Protein AF-A0A1W0A7T4-F1 (afdb_monomer_lite)

Secondary structure (DSSP, 8-state):
--HHHHHHHHHHHHHHHHHHHHHHHHHHHHHHHHS--TTS---S---SSHHHIIIIIHHHHHHHSSTTTS-TTSEEEEETTTTEEEEE-----

Structure (mmCIF, N/CA/C/O backbone):
data_AF-A0A1W0A7T4-F1
#
_entry.id   AF-A0A1W0A7T4-F1
#
loop_
_atom_site.group_PDB
_atom_site.id
_atom_site.type_symbol
_atom_site.label_atom_id
_atom_site.label_alt_id
_atom_site.label_comp_id
_atom_site.label_asym_id
_atom_site.label_entity_id
_atom_site.label_seq_id
_atom_site.pdbx_PDB_ins_code
_atom_site.Cartn_x
_atom_site.Cartn_y
_atom_site.Cartn_z
_atom_site.occupancy
_atom_site.B_iso_or_equiv
_atom_site.auth_seq_id
_atom_site.auth_comp_id
_atom_site.auth_asym_id
_atom_site.auth_atom_id
_atom_site.pdbx_PDB_model_num
ATOM 1 N N . MET A 1 1 ? -55.421 -3.670 -23.345 1.00 51.41 1 MET A N 1
ATOM 2 C CA . MET A 1 1 ? -54.573 -2.733 -22.574 1.00 51.41 1 MET A CA 1
ATOM 3 C C . MET A 1 1 ? -53.218 -3.377 -22.208 1.00 51.41 1 MET A C 1
ATOM 5 O O . MET A 1 1 ? -53.077 -3.811 -21.078 1.00 51.41 1 MET A O 1
ATOM 9 N N . PRO A 1 2 ? -52.228 -3.476 -23.124 1.00 55.31 2 PRO A N 1
ATOM 10 C CA . PRO A 1 2 ? -50.850 -3.869 -22.763 1.00 55.31 2 PRO A CA 1
ATOM 11 C C . PRO A 1 2 ? -49.813 -2.726 -22.858 1.00 55.31 2 PRO A C 1
ATOM 13 O O . PRO A 1 2 ? -48.720 -2.828 -22.314 1.00 55.31 2 PRO A O 1
ATOM 16 N N . SER A 1 3 ? -50.147 -1.609 -23.516 1.00 58.44 3 SER A N 1
ATOM 17 C CA . SER A 1 3 ? -49.164 -0.582 -23.901 1.00 58.44 3 SER A CA 1
ATOM 18 C C . SER A 1 3 ? -48.603 0.253 -22.740 1.00 58.44 3 SER A C 1
ATOM 20 O O . SER A 1 3 ? -47.568 0.885 -22.903 1.00 58.44 3 SER A O 1
ATOM 22 N N . PHE A 1 4 ? -49.267 0.274 -21.579 1.00 53.31 4 PHE A N 1
ATOM 23 C CA . PHE A 1 4 ? -48.846 1.075 -20.419 1.00 53.31 4 PHE A CA 1
ATOM 24 C C . PHE A 1 4 ? -47.763 0.379 -19.575 1.00 53.31 4 PHE A C 1
ATOM 26 O O . PHE A 1 4 ? -46.935 1.051 -18.969 1.00 53.31 4 PHE A O 1
ATOM 33 N N . CYS A 1 5 ? -47.733 -0.960 -19.576 1.00 52.69 5 CYS A N 1
ATOM 34 C CA . CYS A 1 5 ? -46.761 -1.746 -18.809 1.00 52.69 5 CYS A CA 1
ATOM 35 C C . CYS A 1 5 ? -45.341 -1.605 -19.394 1.00 52.69 5 CYS A C 1
ATOM 37 O O . CYS A 1 5 ? -44.398 -1.287 -18.677 1.00 52.69 5 CYS A O 1
ATOM 39 N N . LEU A 1 6 ? -45.221 -1.691 -20.726 1.00 53.66 6 LEU A N 1
ATOM 40 C CA . LEU A 1 6 ? -43.941 -1.565 -21.440 1.00 53.66 6 LEU A CA 1
ATOM 41 C C . LEU A 1 6 ? -43.313 -0.160 -21.336 1.00 53.66 6 LEU A C 1
ATOM 43 O O . LEU A 1 6 ? -42.095 -0.013 -21.396 1.00 53.66 6 LEU A O 1
ATOM 47 N N . VAL A 1 7 ? -44.125 0.892 -21.169 1.00 55.97 7 VAL A N 1
ATOM 48 C CA . VAL A 1 7 ? -43.632 2.278 -21.035 1.00 55.97 7 VAL A CA 1
ATOM 49 C C . VAL A 1 7 ? -43.030 2.533 -19.648 1.00 55.97 7 VAL A C 1
ATOM 51 O O . VAL A 1 7 ? -42.037 3.254 -19.534 1.00 55.97 7 VAL 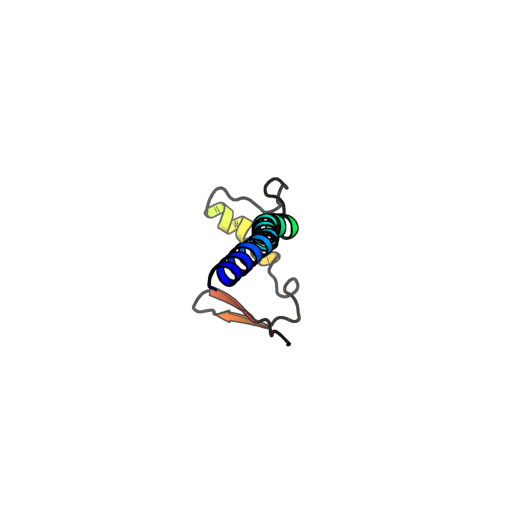A O 1
ATOM 54 N N . LEU A 1 8 ? -43.594 1.929 -18.598 1.00 54.38 8 LEU A N 1
ATOM 55 C CA . LEU A 1 8 ? -43.070 2.049 -17.233 1.00 54.38 8 LEU A CA 1
ATOM 56 C C . LEU A 1 8 ? -41.747 1.289 -17.065 1.00 54.38 8 LEU A C 1
ATOM 58 O O . LEU A 1 8 ? -40.817 1.818 -16.455 1.00 54.38 8 LEU A O 1
ATOM 62 N N . GLU A 1 9 ? -41.629 0.109 -17.675 1.00 54.72 9 GLU A N 1
ATOM 63 C CA . GLU A 1 9 ? -40.409 -0.707 -17.665 1.00 54.72 9 GLU A CA 1
ATOM 64 C C . GLU A 1 9 ? -39.249 -0.014 -18.402 1.00 54.72 9 GLU A C 1
ATOM 66 O O . GLU A 1 9 ? -38.153 0.129 -17.855 1.00 54.72 9 GLU A O 1
ATOM 71 N N . ASN A 1 10 ? -39.514 0.554 -19.585 1.00 59.25 10 ASN A N 1
ATOM 72 C CA . ASN A 1 10 ? -38.514 1.317 -20.338 1.00 59.25 10 ASN A CA 1
ATOM 73 C C . ASN A 1 10 ? -38.029 2.577 -19.603 1.00 59.25 10 ASN A C 1
ATOM 75 O O . ASN A 1 10 ? -36.869 2.967 -19.748 1.00 59.25 10 ASN A O 1
ATOM 79 N N . ASN A 1 11 ? -38.885 3.236 -18.816 1.00 61.31 11 ASN A N 1
ATOM 80 C CA . ASN A 1 11 ? -38.470 4.404 -18.040 1.00 61.31 11 ASN A CA 1
ATOM 81 C C . ASN A 1 11 ? -37.671 4.012 -16.792 1.00 61.31 11 ASN A C 1
ATOM 83 O O . ASN A 1 11 ? -36.665 4.659 -16.512 1.00 61.31 11 ASN A O 1
ATOM 87 N N . ALA A 1 12 ? -38.049 2.948 -16.079 1.00 61.56 12 ALA A N 1
ATOM 88 C CA . ALA A 1 12 ? -37.321 2.483 -14.896 1.00 61.56 12 ALA A CA 1
ATOM 89 C C . ALA A 1 12 ? -35.869 2.082 -15.219 1.00 61.56 12 ALA A C 1
ATOM 91 O O . ALA A 1 12 ? -34.945 2.486 -14.509 1.00 61.56 12 ALA A O 1
ATOM 92 N N . VAL A 1 13 ? -35.651 1.383 -16.341 1.00 61.91 13 VAL A N 1
ATOM 93 C CA . VAL A 1 13 ? -34.302 1.032 -16.821 1.00 61.91 13 VAL A CA 1
ATOM 94 C C . VAL A 1 13 ? -33.473 2.290 -17.106 1.00 61.91 13 VAL A C 1
ATOM 96 O O . VAL A 1 13 ? -32.312 2.365 -16.713 1.00 61.91 13 VAL A O 1
ATOM 99 N N . ARG A 1 14 ? -34.066 3.331 -17.706 1.00 62.50 14 ARG A N 1
ATOM 100 C CA . ARG A 1 14 ? -33.359 4.592 -18.007 1.00 62.50 14 ARG A CA 1
ATOM 101 C C . ARG A 1 14 ? -32.897 5.341 -16.754 1.00 62.50 14 ARG A C 1
ATOM 103 O O . ARG A 1 14 ? -31.811 5.915 -16.775 1.00 62.50 14 ARG A O 1
ATOM 110 N N . TRP A 1 15 ? -33.675 5.314 -15.672 1.00 68.06 15 TRP A N 1
ATOM 111 C CA . TRP A 1 15 ? -33.286 5.940 -14.401 1.00 68.06 15 TRP A CA 1
ATOM 112 C C . TRP A 1 15 ? -32.225 5.138 -13.641 1.00 68.06 15 TRP A C 1
ATOM 114 O O . TRP A 1 15 ? -31.395 5.739 -12.967 1.00 68.06 15 TRP A O 1
ATOM 124 N N . ALA A 1 16 ? -32.208 3.809 -13.776 1.00 72.00 16 ALA A N 1
ATOM 125 C CA . ALA A 1 16 ? -31.230 2.942 -13.113 1.00 72.00 16 ALA A CA 1
ATOM 126 C C . ALA A 1 16 ? -29.837 2.962 -13.774 1.00 72.00 16 ALA A C 1
ATOM 128 O O . ALA A 1 16 ? -28.827 2.753 -13.101 1.00 72.00 16 ALA A O 1
ATOM 129 N N . VAL A 1 17 ? -29.758 3.2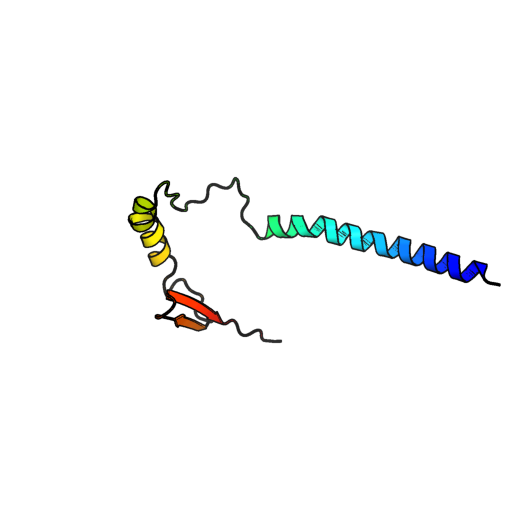61 -15.076 1.00 75.06 17 VAL A N 1
ATOM 130 C CA . VAL A 1 17 ? -28.482 3.338 -15.813 1.00 75.06 17 VAL A CA 1
ATOM 131 C C . VAL A 1 17 ? -27.607 4.493 -15.322 1.00 75.06 17 VAL A C 1
ATOM 133 O O . VAL A 1 17 ? -26.396 4.334 -15.196 1.00 75.06 17 VAL A O 1
ATOM 136 N N . PHE A 1 18 ? -28.198 5.645 -15.001 1.00 77.94 18 PHE A N 1
ATOM 137 C CA . PHE A 1 18 ? -27.449 6.827 -14.569 1.00 77.94 18 PHE A CA 1
ATOM 138 C C . PHE A 1 18 ? -26.611 6.610 -13.284 1.00 77.94 18 PHE A C 1
ATOM 140 O O . PHE A 1 18 ? -25.395 6.798 -13.344 1.00 77.94 18 PHE A O 1
ATOM 147 N N . PRO A 1 19 ? -27.177 6.167 -12.139 1.00 80.25 19 PRO A N 1
ATOM 148 C CA . PRO A 1 19 ? -26.395 5.911 -10.927 1.00 80.25 19 PRO A CA 1
ATOM 149 C C . PRO A 1 19 ? -25.410 4.748 -11.099 1.00 80.25 19 PRO A C 1
ATOM 151 O O . PRO A 1 19 ? -24.319 4.783 -10.531 1.00 80.25 19 PRO A O 1
ATOM 154 N N . PHE A 1 20 ? -25.750 3.749 -11.921 1.00 83.12 20 PHE A N 1
ATOM 155 C CA . PHE A 1 20 ? -24.845 2.646 -12.234 1.00 83.12 20 PHE A CA 1
ATOM 156 C C . PHE A 1 20 ? -23.588 3.136 -12.967 1.00 83.12 20 PHE A C 1
ATOM 158 O O . PHE A 1 20 ? -22.475 2.865 -12.519 1.00 83.12 20 PHE A O 1
ATOM 165 N N . VAL A 1 21 ? -23.741 3.932 -14.030 1.00 84.62 21 VAL A N 1
ATOM 166 C CA . VAL A 1 21 ? -22.605 4.497 -14.780 1.00 84.62 21 VAL A CA 1
ATOM 167 C C . VAL A 1 21 ? -21.732 5.384 -13.886 1.00 84.62 21 VAL A C 1
ATOM 169 O O . VAL A 1 21 ? -20.508 5.270 -13.929 1.00 84.62 21 VAL A O 1
ATOM 172 N N . VAL A 1 22 ? -22.335 6.204 -13.019 1.00 84.06 22 VAL A N 1
ATOM 173 C CA . VAL A 1 22 ? -21.584 7.020 -12.048 1.00 84.06 22 VAL A CA 1
ATOM 174 C C . VAL A 1 22 ? -20.770 6.140 -11.092 1.00 84.06 22 VAL A C 1
ATOM 176 O O . VAL A 1 22 ? -19.594 6.419 -10.865 1.00 84.06 22 VAL A O 1
ATOM 179 N N . SER A 1 23 ? -21.347 5.050 -10.574 1.00 81.25 23 SER A N 1
ATOM 180 C CA . SER A 1 23 ? -20.634 4.129 -9.676 1.00 81.25 23 SER A CA 1
ATOM 181 C C . SER A 1 23 ? -19.429 3.450 -10.346 1.00 81.25 23 SER A C 1
ATOM 183 O O . SER A 1 23 ? -18.362 3.356 -9.739 1.00 81.25 23 SER A O 1
ATOM 185 N N . VAL A 1 24 ? -19.561 3.065 -11.620 1.00 81.12 24 VAL A N 1
ATOM 186 C CA . VAL A 1 24 ? -18.493 2.436 -12.416 1.00 81.12 24 VAL A CA 1
ATOM 187 C C . VAL A 1 24 ? -17.360 3.412 -12.733 1.00 81.12 24 VAL A C 1
ATOM 189 O O .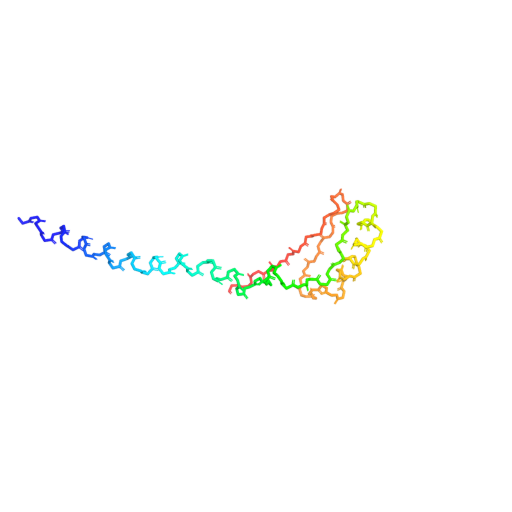 VAL A 1 24 ? -16.194 3.033 -12.662 1.00 81.12 24 VAL A O 1
ATOM 192 N N . ILE A 1 25 ? -17.672 4.677 -13.021 1.00 82.44 25 ILE A N 1
ATOM 193 C CA . ILE A 1 25 ? -16.656 5.712 -13.278 1.00 82.44 25 ILE A CA 1
ATOM 194 C C . ILE A 1 25 ? -15.900 6.095 -11.991 1.00 82.44 25 ILE A C 1
ATOM 196 O O . ILE A 1 25 ? -14.718 6.427 -12.047 1.00 82.44 25 ILE A O 1
ATOM 200 N N . MET A 1 26 ? -16.546 6.018 -10.824 1.00 77.62 26 MET A N 1
ATOM 201 C CA . MET A 1 26 ? -15.932 6.370 -9.533 1.00 77.62 26 MET A CA 1
ATOM 202 C C . MET A 1 26 ? -15.042 5.266 -8.939 1.00 77.62 26 MET A C 1
ATOM 204 O O . MET A 1 26 ? -14.172 5.556 -8.118 1.00 77.62 26 MET A O 1
ATOM 208 N N . LEU A 1 27 ? -15.225 4.008 -9.348 1.00 76.88 27 LEU A N 1
ATOM 209 C CA . LEU A 1 27 ? -14.398 2.872 -8.921 1.00 76.88 27 LEU A CA 1
ATOM 210 C C . LEU A 1 27 ? -12.883 3.077 -9.140 1.00 76.88 27 LEU A C 1
ATOM 212 O O . LEU A 1 27 ? -12.138 2.916 -8.174 1.00 76.88 27 LEU A O 1
ATOM 216 N N . PRO A 1 28 ? -12.392 3.479 -10.330 1.00 68.94 28 PRO A N 1
ATOM 217 C CA . PRO A 1 28 ? -10.967 3.753 -10.519 1.00 68.94 28 PRO A CA 1
ATOM 218 C C . PRO A 1 28 ? -10.494 4.972 -9.718 1.00 68.94 28 PRO A C 1
ATOM 220 O O . PRO A 1 28 ? -9.388 4.963 -9.191 1.00 68.94 28 PRO A O 1
ATOM 223 N N . MET A 1 29 ? -11.334 6.001 -9.554 1.00 68.88 29 MET A N 1
ATOM 224 C CA . MET A 1 29 ? -10.980 7.191 -8.770 1.00 68.88 29 MET A CA 1
ATOM 225 C C . MET A 1 29 ? -10.744 6.857 -7.292 1.00 68.88 29 MET A C 1
ATOM 227 O O . MET A 1 29 ? -9.859 7.437 -6.670 1.00 68.88 29 MET A O 1
ATOM 231 N N . LYS A 1 30 ? -11.479 5.881 -6.744 1.00 65.06 30 LYS A N 1
ATOM 232 C CA . LYS A 1 30 ? -11.235 5.363 -5.391 1.00 65.06 30 LYS A CA 1
ATOM 233 C C . LYS A 1 30 ? -9.823 4.800 -5.230 1.00 65.06 30 LYS A C 1
ATOM 235 O O . LYS A 1 30 ? -9.203 5.108 -4.220 1.00 65.06 30 LYS A O 1
ATOM 240 N N . ALA A 1 31 ? -9.312 4.055 -6.212 1.00 64.00 31 ALA A N 1
ATOM 241 C CA . ALA A 1 31 ? -7.952 3.514 -6.160 1.00 64.00 31 ALA A CA 1
ATOM 242 C C . ALA A 1 31 ? -6.898 4.634 -6.099 1.00 64.00 31 ALA A C 1
ATOM 244 O O . ALA A 1 31 ? -6.000 4.580 -5.270 1.00 64.00 31 ALA A O 1
ATOM 245 N N . TYR A 1 32 ? -7.074 5.710 -6.876 1.00 63.50 32 TYR A N 1
ATOM 246 C CA . TYR A 1 32 ? -6.157 6.862 -6.864 1.00 63.50 32 TYR A CA 1
ATOM 247 C C . TYR A 1 32 ? -6.190 7.700 -5.579 1.00 63.50 32 TYR A C 1
ATOM 249 O O . TYR A 1 32 ? -5.285 8.495 -5.353 1.00 63.50 32 TYR A O 1
ATOM 257 N N . ILE A 1 33 ? -7.242 7.586 -4.766 1.00 68.62 33 ILE A N 1
ATOM 258 C CA . ILE A 1 33 ? -7.335 8.305 -3.486 1.00 68.62 33 ILE A CA 1
ATOM 259 C C . ILE A 1 33 ? -6.711 7.478 -2.355 1.00 68.62 33 ILE A C 1
ATOM 261 O O . ILE A 1 33 ? -6.223 8.047 -1.383 1.00 68.62 33 ILE A O 1
ATOM 265 N N . THR A 1 34 ? -6.749 6.147 -2.455 1.00 70.69 34 THR A N 1
ATOM 266 C CA . THR A 1 34 ? -6.237 5.246 -1.412 1.00 70.69 34 THR A CA 1
ATOM 267 C C . THR A 1 34 ? -4.805 4.784 -1.646 1.00 70.69 34 THR A C 1
ATOM 269 O O . THR A 1 34 ? -4.161 4.355 -0.694 1.00 70.69 34 THR A O 1
ATOM 272 N N . GLU A 1 35 ? -4.320 4.835 -2.885 1.00 66.25 35 GLU A N 1
ATOM 273 C CA . GLU A 1 35 ? -2.964 4.426 -3.246 1.00 66.25 35 GLU A CA 1
ATOM 274 C C . GLU A 1 35 ? -2.093 5.638 -3.571 1.00 66.25 35 GLU A C 1
ATOM 276 O O . GLU A 1 35 ? -2.541 6.610 -4.184 1.00 66.25 35 GLU A O 1
ATOM 281 N N . ASP A 1 36 ? -0.824 5.563 -3.175 1.00 67.06 36 ASP A N 1
ATOM 282 C CA . ASP A 1 36 ? 0.172 6.543 -3.584 1.00 67.06 36 ASP A CA 1
ATOM 283 C C . ASP A 1 36 ? 0.311 6.534 -5.112 1.00 67.06 36 ASP A C 1
ATOM 285 O O . ASP A 1 36 ? 0.379 5.482 -5.753 1.00 67.06 36 ASP A O 1
ATOM 289 N N . PHE A 1 37 ? 0.368 7.720 -5.721 1.00 68.25 37 PHE A N 1
ATOM 290 C CA . PHE A 1 37 ? 0.512 7.830 -7.168 1.00 68.25 37 PHE A CA 1
ATOM 291 C C . PHE A 1 37 ? 1.813 7.167 -7.653 1.00 68.25 37 PHE A C 1
ATOM 293 O O . PHE A 1 37 ? 2.875 7.399 -7.072 1.00 68.25 37 PHE A O 1
ATOM 300 N N . PRO A 1 38 ? 1.785 6.434 -8.782 1.00 64.50 38 PRO A N 1
ATOM 301 C CA . PRO A 1 38 ? 2.924 5.633 -9.237 1.00 64.50 38 PRO A CA 1
ATOM 302 C C . PRO A 1 38 ? 4.153 6.460 -9.649 1.00 64.50 38 PRO A C 1
ATOM 304 O O . PRO A 1 38 ? 5.243 5.915 -9.786 1.00 64.50 38 PRO A O 1
ATOM 307 N N . TRP A 1 39 ? 3.997 7.770 -9.862 1.00 68.94 39 TRP A N 1
ATOM 308 C CA . TRP A 1 39 ? 5.098 8.694 -10.159 1.00 68.94 39 TRP A CA 1
ATOM 309 C C . TRP A 1 39 ? 5.644 9.416 -8.921 1.00 68.94 39 TRP A C 1
ATOM 311 O O . TRP A 1 39 ? 6.551 10.239 -9.052 1.00 68.94 39 TRP A O 1
ATOM 321 N N . ILE A 1 40 ? 5.103 9.151 -7.728 1.00 71.75 40 ILE A N 1
ATOM 322 C CA . ILE A 1 40 ? 5.702 9.638 -6.487 1.00 71.75 40 ILE A CA 1
ATOM 323 C C . ILE A 1 40 ? 6.936 8.770 -6.218 1.00 71.75 40 ILE A C 1
ATOM 325 O O . ILE A 1 40 ? 6.810 7.544 -6.133 1.00 71.75 40 ILE A O 1
ATOM 329 N N . PRO A 1 41 ? 8.137 9.368 -6.100 1.00 64.19 41 PRO A N 1
ATOM 330 C CA . PRO A 1 41 ? 9.343 8.616 -5.807 1.00 64.19 41 PRO A CA 1
ATOM 331 C C . PRO A 1 41 ? 9.173 7.934 -4.454 1.00 64.19 41 PRO A C 1
ATOM 333 O O . PRO A 1 41 ? 9.111 8.567 -3.401 1.00 64.19 41 PRO A O 1
ATOM 336 N N . THR A 1 42 ? 9.054 6.616 -4.501 1.00 65.50 42 THR A N 1
ATOM 337 C CA . THR A 1 42 ? 8.998 5.789 -3.311 1.00 65.50 42 THR A CA 1
ATOM 338 C C . THR A 1 42 ? 10.426 5.638 -2.795 1.00 65.50 42 THR A C 1
ATOM 340 O O . THR A 1 42 ? 11.278 5.106 -3.499 1.00 65.50 42 THR A O 1
ATOM 343 N N . ASN A 1 43 ? 10.694 6.051 -1.554 1.00 66.69 43 ASN A N 1
ATOM 344 C CA . ASN A 1 43 ? 12.009 5.907 -0.903 1.00 66.69 43 ASN A CA 1
ATOM 345 C C . ASN A 1 43 ? 12.397 4.442 -0.593 1.00 66.69 43 ASN A C 1
ATOM 347 O O . ASN A 1 43 ? 13.298 4.194 0.207 1.00 66.69 43 ASN A O 1
ATOM 351 N N . LYS A 1 44 ? 11.710 3.456 -1.180 1.00 69.25 44 LYS A N 1
ATOM 352 C CA . LYS A 1 44 ? 12.007 2.042 -0.953 1.00 69.25 44 LYS A CA 1
ATOM 353 C C . LYS A 1 44 ? 13.231 1.645 -1.780 1.00 69.25 44 LYS A C 1
ATOM 355 O O . LYS A 1 44 ? 13.332 2.046 -2.939 1.00 69.25 44 LYS A O 1
ATOM 360 N N .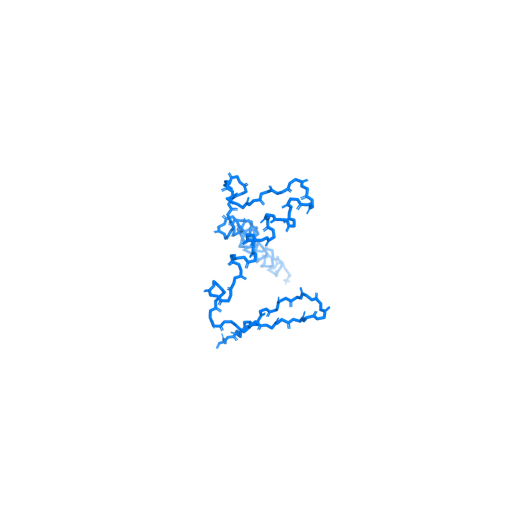 PRO A 1 45 ? 14.143 0.839 -1.216 1.00 68.31 45 PRO A N 1
ATOM 361 C CA . PRO A 1 45 ? 15.317 0.365 -1.934 1.00 68.31 45 PRO A CA 1
ATOM 362 C C . PRO A 1 45 ? 14.890 -0.536 -3.099 1.00 68.31 45 PRO A C 1
ATOM 364 O O . PRO A 1 45 ? 14.379 -1.640 -2.887 1.00 68.31 45 PRO A O 1
ATOM 367 N N . ILE A 1 46 ? 15.102 -0.056 -4.324 1.00 72.00 46 ILE A N 1
ATOM 368 C CA . ILE A 1 46 ? 14.957 -0.843 -5.551 1.00 72.00 46 ILE A CA 1
ATOM 369 C C . ILE A 1 46 ? 16.245 -1.650 -5.704 1.00 72.00 46 ILE A C 1
ATOM 371 O O . ILE A 1 46 ? 17.328 -1.075 -5.720 1.00 72.00 46 ILE A O 1
ATOM 375 N N . SER A 1 47 ? 16.128 -2.974 -5.755 1.00 80.38 47 SER A N 1
ATOM 376 C CA . SER A 1 47 ? 17.253 -3.873 -6.013 1.00 80.38 47 SER A CA 1
ATOM 377 C C . SER A 1 47 ? 17.146 -4.425 -7.425 1.00 80.38 47 SER A C 1
ATOM 379 O O . SER A 1 47 ? 16.127 -5.011 -7.793 1.00 80.38 47 SER A O 1
ATOM 381 N N . ASP A 1 48 ? 18.220 -4.283 -8.198 1.00 81.31 48 ASP A N 1
ATOM 382 C CA . ASP A 1 48 ? 18.279 -4.778 -9.580 1.00 81.31 48 ASP A CA 1
ATOM 383 C C . ASP A 1 48 ? 18.677 -6.265 -9.642 1.00 81.31 48 ASP A C 1
ATOM 385 O O . ASP A 1 48 ? 18.589 -6.913 -10.687 1.00 81.31 48 ASP A O 1
ATOM 389 N N . ASN A 1 49 ? 19.111 -6.834 -8.512 1.00 87.69 49 ASN A N 1
ATOM 390 C CA . ASN A 1 49 ? 19.560 -8.218 -8.390 1.00 87.69 49 ASN A CA 1
ATOM 391 C C . ASN A 1 49 ? 19.051 -8.868 -7.092 1.00 87.69 49 ASN A C 1
ATOM 393 O O . ASN A 1 49 ? 18.990 -8.238 -6.039 1.00 87.69 49 ASN A O 1
ATOM 397 N N . PHE A 1 50 ? 18.797 -10.177 -7.142 1.00 85.00 50 PHE A N 1
ATOM 398 C CA . PHE A 1 50 ? 18.485 -11.024 -5.990 1.00 85.00 50 PHE A CA 1
ATOM 399 C C . PHE A 1 50 ? 19.519 -10.946 -4.863 1.00 85.00 50 PHE A C 1
ATOM 401 O O . PHE A 1 50 ? 19.147 -11.011 -3.692 1.00 85.00 50 PHE A O 1
ATOM 408 N N . THR A 1 51 ? 20.810 -10.816 -5.180 1.00 87.44 51 THR A N 1
ATOM 409 C CA . THR A 1 51 ? 21.844 -10.683 -4.141 1.00 87.44 51 THR A CA 1
ATOM 410 C C . THR A 1 51 ? 21.680 -9.375 -3.376 1.00 87.44 51 THR A C 1
ATOM 412 O O . THR A 1 51 ? 21.646 -9.388 -2.151 1.00 87.44 51 THR A O 1
ATOM 415 N N . GLU A 1 52 ? 21.511 -8.266 -4.095 1.00 85.06 52 GLU A N 1
ATOM 416 C CA . GLU A 1 52 ? 21.299 -6.940 -3.509 1.00 85.06 52 GLU A CA 1
ATOM 417 C C . GLU A 1 52 ? 19.972 -6.865 -2.743 1.00 85.06 52 GLU A C 1
ATOM 419 O O . GLU A 1 52 ? 19.914 -6.309 -1.644 1.00 85.06 52 GLU A O 1
ATOM 424 N N . PHE A 1 53 ? 18.927 -7.506 -3.276 1.00 86.69 53 PHE A N 1
ATOM 425 C CA . PHE A 1 53 ? 17.649 -7.663 -2.594 1.00 86.69 53 PHE A CA 1
ATOM 426 C C . PHE A 1 53 ? 17.825 -8.359 -1.242 1.00 86.69 53 PHE A C 1
ATOM 428 O O . PHE A 1 53 ? 17.373 -7.844 -0.222 1.00 86.69 53 PHE A O 1
ATOM 435 N N . ASN A 1 54 ? 18.511 -9.506 -1.213 1.00 85.38 54 ASN A N 1
ATOM 436 C CA . ASN A 1 54 ? 18.700 -10.283 0.012 1.00 85.38 54 ASN A CA 1
ATOM 437 C C . ASN A 1 54 ? 19.563 -9.556 1.050 1.00 85.38 54 ASN A C 1
ATOM 439 O O . ASN A 1 54 ? 19.346 -9.744 2.245 1.00 85.38 54 ASN A O 1
ATOM 443 N N . THR A 1 55 ? 20.534 -8.744 0.621 1.00 85.31 55 THR A N 1
ATOM 444 C CA . THR A 1 55 ? 21.443 -8.058 1.549 1.00 85.31 55 THR A CA 1
ATOM 445 C C . THR A 1 55 ? 20.900 -6.731 2.065 1.00 85.31 55 THR A C 1
ATOM 447 O O . THR A 1 55 ? 21.082 -6.434 3.240 1.00 85.31 55 THR A O 1
ATOM 450 N N . ASN A 1 56 ? 20.251 -5.931 1.214 1.00 82.94 56 ASN A N 1
ATOM 451 C CA . ASN A 1 56 ? 19.835 -4.566 1.555 1.00 82.94 56 ASN A CA 1
ATOM 452 C C . ASN A 1 56 ? 18.320 -4.449 1.701 1.00 82.94 56 ASN A C 1
ATOM 454 O O . ASN A 1 56 ? 17.821 -4.107 2.772 1.00 82.94 56 ASN A O 1
ATOM 458 N N . THR A 1 57 ? 17.583 -4.743 0.629 1.00 82.88 57 THR A N 1
ATOM 459 C CA . THR A 1 57 ? 16.130 -4.542 0.582 1.00 82.88 57 THR A CA 1
ATOM 460 C C . THR A 1 57 ? 15.416 -5.386 1.641 1.00 82.88 57 THR A C 1
ATOM 462 O O . THR A 1 57 ? 14.580 -4.873 2.382 1.00 82.88 57 THR A O 1
ATOM 465 N N . LEU A 1 58 ? 15.787 -6.662 1.767 1.00 84.06 58 LEU A N 1
ATOM 466 C CA . LEU A 1 58 ? 15.224 -7.578 2.754 1.00 84.06 58 LEU A CA 1
ATOM 467 C C . LEU A 1 58 ? 15.542 -7.136 4.186 1.00 84.06 58 LEU A C 1
ATOM 469 O O . LEU A 1 58 ? 14.645 -7.117 5.025 1.00 84.06 58 LEU A O 1
ATOM 473 N N . ALA A 1 59 ? 16.791 -6.748 4.454 1.00 83.00 59 ALA A N 1
ATOM 474 C CA . ALA A 1 59 ? 17.212 -6.294 5.775 1.00 83.00 59 ALA A CA 1
ATOM 475 C C . ALA A 1 59 ? 16.459 -5.023 6.205 1.00 83.00 59 ALA A C 1
ATOM 477 O O . ALA A 1 59 ? 15.994 -4.945 7.340 1.00 83.00 59 ALA A O 1
ATOM 478 N N . MET A 1 60 ? 16.266 -4.062 5.293 1.00 82.88 60 MET A N 1
ATOM 479 C CA . MET A 1 60 ? 15.454 -2.868 5.561 1.00 82.88 60 MET A CA 1
ATOM 480 C C . MET A 1 60 ? 13.999 -3.224 5.866 1.00 82.88 60 MET A C 1
ATOM 482 O O . MET A 1 60 ? 13.477 -2.797 6.892 1.00 82.88 60 MET A O 1
ATOM 486 N N . TYR A 1 61 ? 13.354 -4.059 5.045 1.00 81.94 61 TYR A N 1
ATOM 487 C CA . TYR A 1 61 ? 11.964 -4.441 5.305 1.00 81.94 61 TYR A CA 1
ATOM 488 C C . TYR A 1 61 ? 11.791 -5.213 6.613 1.00 81.94 61 TYR A C 1
ATOM 490 O O . TYR A 1 61 ? 10.781 -5.032 7.282 1.00 81.94 61 TYR A O 1
ATOM 498 N N . GLN A 1 62 ? 12.762 -6.037 7.010 1.00 83.38 62 GLN A N 1
ATOM 499 C CA . GLN A 1 62 ? 12.735 -6.728 8.303 1.00 83.38 62 GLN A CA 1
ATOM 500 C C . GLN A 1 62 ? 12.854 -5.764 9.493 1.00 83.38 62 GLN A C 1
ATOM 502 O O . GLN A 1 62 ? 12.261 -6.013 10.541 1.00 83.38 62 GLN A O 1
ATOM 507 N N . ILE A 1 63 ? 13.598 -4.664 9.342 1.00 80.81 63 ILE A N 1
ATOM 508 C CA . ILE A 1 63 ? 13.689 -3.610 10.362 1.00 80.81 63 ILE A CA 1
ATOM 509 C C . ILE A 1 63 ? 12.379 -2.820 10.429 1.00 80.81 63 ILE A C 1
ATOM 511 O O . ILE A 1 63 ? 11.886 -2.564 11.530 1.00 80.81 63 ILE A O 1
ATOM 515 N N . ASP A 1 64 ? 11.807 -2.467 9.277 1.00 76.56 64 ASP A N 1
ATOM 516 C CA . ASP A 1 64 ? 10.579 -1.670 9.191 1.00 76.56 64 ASP A CA 1
ATOM 517 C C . ASP A 1 64 ? 9.330 -2.458 9.611 1.00 76.56 64 ASP A C 1
ATOM 519 O O . ASP A 1 64 ? 8.429 -1.886 10.219 1.00 76.56 64 ASP A O 1
ATOM 523 N N . TYR A 1 65 ? 9.269 -3.765 9.342 1.00 71.50 65 TYR A N 1
ATOM 524 C CA . TYR A 1 65 ? 8.197 -4.668 9.782 1.00 71.50 65 TYR A CA 1
ATOM 525 C C . TYR A 1 65 ? 8.588 -5.394 11.072 1.00 71.50 65 TYR A C 1
ATOM 527 O O . TYR A 1 65 ? 8.757 -6.613 11.106 1.00 71.50 65 TYR A O 1
ATOM 535 N N . ASN A 1 66 ? 8.722 -4.635 12.158 1.00 75.12 66 ASN A N 1
ATOM 536 C CA . ASN A 1 66 ? 9.035 -5.169 13.477 1.00 75.12 66 ASN A CA 1
ATOM 537 C C . ASN A 1 66 ? 7.817 -5.110 14.411 1.00 75.12 66 ASN A C 1
ATOM 539 O O . ASN A 1 66 ? 6.859 -4.371 14.204 1.00 75.12 66 ASN A O 1
ATOM 543 N N . ARG A 1 67 ? 7.855 -5.862 15.512 1.00 70.88 67 ARG A N 1
ATOM 544 C CA . ARG A 1 67 ? 6.731 -5.939 16.461 1.00 70.88 67 ARG A CA 1
ATOM 545 C C . ARG A 1 67 ? 6.283 -4.580 17.036 1.00 70.88 67 ARG A C 1
ATOM 547 O O . ARG A 1 67 ? 5.171 -4.496 17.542 1.00 70.88 67 ARG A O 1
ATOM 554 N N . TYR A 1 68 ? 7.132 -3.551 16.989 1.00 73.19 68 TYR A N 1
ATOM 555 C CA . TYR A 1 68 ? 6.831 -2.199 17.467 1.00 73.19 68 TYR A CA 1
ATOM 556 C C . TYR A 1 68 ? 6.173 -1.306 16.406 1.00 73.19 68 TYR A C 1
ATOM 558 O O . TYR A 1 68 ? 5.461 -0.377 16.776 1.00 73.19 68 TYR A O 1
ATOM 566 N N . THR A 1 69 ? 6.404 -1.560 15.116 1.00 72.88 69 THR A N 1
ATOM 567 C CA . THR A 1 69 ? 5.752 -0.845 14.004 1.00 72.88 69 THR A CA 1
ATOM 568 C C . THR A 1 69 ? 4.439 -1.499 13.591 1.00 72.88 69 THR A C 1
ATOM 570 O O . THR A 1 69 ? 3.566 -0.835 13.032 1.00 72.88 69 THR A O 1
ATOM 573 N N . LEU A 1 70 ? 4.271 -2.789 13.887 1.00 70.88 70 LEU A N 1
ATOM 574 C CA . LEU A 1 70 ? 3.016 -3.487 13.659 1.00 70.88 70 LEU A CA 1
ATOM 575 C C . LEU A 1 70 ? 1.919 -2.966 14.615 1.00 70.88 70 LEU A C 1
ATOM 577 O O . LEU A 1 70 ? 2.193 -2.745 15.798 1.00 70.88 70 LEU A O 1
ATOM 581 N N . PRO A 1 71 ? 0.667 -2.793 14.143 1.00 70.75 71 PRO A N 1
ATOM 582 C CA . PRO A 1 71 ? -0.429 -2.325 14.981 1.00 70.75 71 PRO A CA 1
ATOM 583 C C . PRO A 1 71 ? -0.601 -3.226 16.209 1.00 70.75 71 PRO A C 1
ATOM 585 O O . PRO A 1 71 ? -0.827 -4.433 16.097 1.00 70.75 71 PRO A O 1
ATOM 588 N N . SER A 1 72 ? -0.509 -2.634 17.399 1.00 67.00 72 SER A N 1
ATOM 589 C CA . SER A 1 72 ? -0.517 -3.364 18.675 1.00 67.00 72 SER A CA 1
ATOM 590 C C . SER A 1 72 ? -1.810 -4.141 18.934 1.00 67.00 72 SER A C 1
ATOM 592 O O . SER A 1 72 ? -1.809 -5.090 19.716 1.00 67.00 72 SER A O 1
ATOM 594 N N . ASN A 1 73 ? -2.903 -3.754 18.271 1.00 67.81 73 ASN A N 1
ATOM 595 C CA . ASN A 1 73 ? -4.227 -4.334 18.468 1.00 67.81 73 ASN A CA 1
ATOM 596 C C . ASN A 1 73 ? -4.529 -5.531 17.547 1.00 67.81 73 ASN A C 1
ATOM 598 O O . ASN A 1 73 ? -5.563 -6.176 17.702 1.00 67.81 73 ASN A O 1
ATOM 602 N N . THR A 1 74 ? -3.642 -5.849 16.599 1.00 66.75 74 THR A N 1
ATOM 603 C CA . THR A 1 74 ? -3.813 -6.986 15.679 1.00 66.75 74 THR A CA 1
ATOM 604 C C . THR A 1 74 ? -3.002 -8.194 16.141 1.00 66.75 74 THR A C 1
ATOM 606 O O . THR A 1 74 ? -1.826 -8.078 16.490 1.00 66.75 74 THR A O 1
ATOM 609 N N . LYS A 1 75 ? -3.626 -9.379 16.162 1.00 71.56 75 LYS A N 1
ATOM 610 C CA . LYS A 1 75 ? -2.940 -10.633 16.508 1.00 71.56 75 LYS A CA 1
ATOM 611 C C . LYS A 1 75 ? -2.188 -11.138 15.281 1.00 71.56 75 LYS A C 1
ATOM 613 O O . LYS A 1 75 ? -2.805 -11.402 14.250 1.00 71.56 75 LYS A O 1
ATOM 618 N N . PHE A 1 76 ? -0.873 -11.293 15.411 1.00 67.44 76 PHE A N 1
ATOM 619 C CA . PHE A 1 76 ? -0.024 -11.875 14.376 1.00 67.44 76 PHE A CA 1
ATOM 620 C C . PHE A 1 76 ? 0.396 -13.287 14.772 1.00 67.44 76 PHE A C 1
ATOM 622 O O . PHE A 1 76 ? 0.878 -13.504 15.885 1.00 67.44 76 PHE A O 1
ATOM 629 N N . TYR A 1 77 ? 0.216 -14.232 13.855 1.00 74.00 77 TYR A N 1
ATOM 630 C CA . TYR A 1 77 ? 0.667 -15.612 13.996 1.00 74.00 77 TYR A CA 1
ATOM 631 C C . TYR A 1 77 ? 1.787 -15.867 12.988 1.00 74.00 77 TYR A C 1
ATOM 633 O O . TYR A 1 77 ? 1.594 -15.672 11.787 1.00 74.00 77 TYR A O 1
ATOM 641 N N . GLU A 1 78 ? 2.950 -16.298 13.471 1.00 73.00 78 GLU A N 1
ATOM 642 C CA . GLU A 1 78 ? 4.029 -16.795 12.618 1.00 73.00 78 GLU A CA 1
ATOM 643 C C . GLU A 1 78 ? 3.868 -18.303 12.418 1.00 73.00 78 GLU A C 1
ATOM 645 O O . GLU A 1 78 ? 3.796 -19.064 13.384 1.00 73.00 78 GLU A O 1
ATOM 650 N N . ASP A 1 79 ? 3.822 -18.735 11.158 1.00 73.88 79 ASP A N 1
ATOM 651 C CA . ASP A 1 79 ? 3.942 -20.141 10.781 1.00 73.88 79 ASP A CA 1
ATOM 652 C C . ASP A 1 79 ? 5.406 -20.425 10.388 1.00 73.88 79 ASP A C 1
ATOM 654 O O . ASP A 1 79 ? 5.819 -20.093 9.267 1.00 73.88 79 ASP A O 1
ATOM 658 N N . PRO A 1 80 ? 6.210 -21.051 11.271 1.00 73.69 80 PRO A N 1
ATOM 659 C CA . PRO A 1 80 ? 7.618 -21.322 10.997 1.00 73.69 80 PRO A CA 1
ATOM 660 C C . PRO A 1 80 ? 7.820 -22.374 9.897 1.00 73.69 80 PRO A C 1
ATOM 662 O O . PRO A 1 80 ? 8.891 -22.420 9.292 1.00 73.69 80 PRO A O 1
ATOM 665 N N . ILE A 1 81 ? 6.809 -23.200 9.601 1.00 80.81 81 ILE A N 1
ATOM 666 C CA . ILE A 1 81 ? 6.891 -24.244 8.569 1.00 80.81 81 ILE A CA 1
ATOM 667 C C . ILE A 1 81 ? 6.771 -23.612 7.181 1.00 80.81 81 ILE A C 1
ATOM 669 O O . ILE A 1 81 ? 7.466 -24.019 6.249 1.00 80.81 81 ILE A O 1
ATOM 673 N N . ARG A 1 82 ? 5.910 -22.598 7.038 1.00 73.19 82 ARG A N 1
ATOM 674 C CA . ARG A 1 82 ? 5.664 -21.922 5.754 1.00 73.19 82 ARG A CA 1
ATOM 675 C C . ARG A 1 82 ? 6.386 -20.582 5.607 1.00 73.19 82 ARG A C 1
ATOM 677 O O . ARG A 1 82 ? 6.366 -20.028 4.513 1.00 73.19 82 ARG A O 1
ATOM 684 N N . LYS A 1 83 ? 7.046 -20.090 6.665 1.00 69.88 83 LYS A N 1
ATOM 685 C CA . LYS A 1 83 ? 7.661 -18.748 6.739 1.00 69.88 83 LYS A CA 1
ATOM 686 C C . LYS A 1 83 ? 6.662 -17.645 6.375 1.00 69.88 83 LYS A C 1
ATOM 688 O O . LYS A 1 83 ? 6.975 -16.728 5.620 1.00 69.88 83 LYS A O 1
ATOM 693 N N . LEU A 1 84 ? 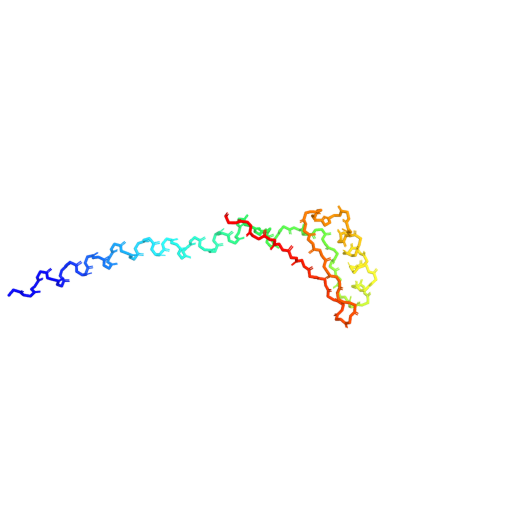5.438 -17.782 6.881 1.00 69.12 84 LEU A N 1
ATOM 694 C CA . LEU A 1 84 ? 4.341 -16.853 6.631 1.00 69.12 84 LEU A CA 1
ATOM 695 C C . LEU A 1 84 ? 3.938 -16.178 7.936 1.00 69.12 84 LEU A C 1
ATOM 697 O O . LEU A 1 84 ? 3.889 -16.819 8.986 1.00 69.12 84 LEU A O 1
ATOM 701 N N . GLN A 1 85 ? 3.605 -14.897 7.841 1.00 70.94 85 GLN A N 1
ATOM 702 C CA . GLN A 1 85 ? 3.053 -14.120 8.938 1.00 70.94 85 GLN A CA 1
ATOM 703 C C . GLN A 1 85 ? 1.606 -13.768 8.602 1.00 70.94 85 GLN A C 1
ATOM 705 O O . GLN A 1 85 ? 1.327 -13.191 7.552 1.00 70.94 85 GLN A O 1
ATOM 710 N N . ILE A 1 86 ? 0.683 -14.158 9.478 1.00 72.81 86 ILE A N 1
ATOM 711 C CA . ILE A 1 86 ? -0.759 -13.990 9.277 1.00 72.81 86 ILE A CA 1
ATOM 712 C C . ILE A 1 86 ? -1.262 -12.961 10.283 1.00 72.81 86 ILE A C 1
ATOM 714 O O . ILE A 1 86 ? -1.069 -13.140 11.487 1.00 72.81 86 ILE A O 1
ATOM 718 N N . SER A 1 87 ? -1.928 -11.910 9.805 1.00 70.88 87 SER A N 1
ATOM 719 C CA . SER A 1 87 ? -2.689 -10.984 10.642 1.00 70.88 87 SER A CA 1
ATOM 720 C C . SER A 1 87 ? -4.145 -11.427 10.724 1.00 70.88 87 SER A C 1
ATOM 722 O O . SER A 1 87 ? -4.767 -11.764 9.717 1.00 70.88 87 SER A O 1
ATOM 724 N N . GLN A 1 88 ? -4.697 -11.439 11.933 1.00 67.44 88 GLN A N 1
ATOM 725 C CA . GLN A 1 88 ? -6.130 -11.607 12.145 1.00 67.44 88 GLN A CA 1
ATOM 726 C C . GLN A 1 88 ? -6.698 -10.295 12.673 1.00 67.44 88 GLN A C 1
ATOM 728 O O . GLN A 1 88 ? -6.321 -9.834 13.754 1.00 67.44 88 GLN A O 1
ATOM 733 N N . GLU A 1 89 ? -7.598 -9.702 11.897 1.00 68.19 89 GLU A N 1
ATOM 734 C CA . GLU A 1 89 ? -8.412 -8.563 12.304 1.00 68.19 89 GLU A CA 1
ATOM 735 C C . GLU A 1 89 ? -9.804 -9.084 12.672 1.00 68.19 89 GLU A C 1
ATOM 737 O O . GLU A 1 89 ? -10.434 -9.805 11.897 1.00 68.19 89 GLU A O 1
ATOM 742 N N . ILE A 1 90 ? -10.253 -8.789 13.893 1.00 66.75 90 ILE A N 1
ATOM 743 C CA . ILE A 1 90 ? -11.606 -9.121 14.340 1.00 66.75 90 ILE A CA 1
ATOM 744 C C . ILE A 1 90 ? -12.498 -7.969 13.880 1.00 66.75 90 ILE A C 1
ATOM 746 O O . ILE A 1 90 ? -12.318 -6.841 14.328 1.00 66.75 90 ILE A O 1
ATOM 750 N N . LEU A 1 91 ? -13.423 -8.248 12.963 1.00 64.56 91 LEU A N 1
ATOM 751 C CA . LEU A 1 91 ? -14.411 -7.274 12.512 1.00 64.56 91 LEU A CA 1
ATOM 752 C C . LEU A 1 91 ? -15.553 -7.221 13.537 1.00 64.56 91 LEU A C 1
ATOM 754 O O . LEU A 1 91 ? -16.439 -8.076 13.514 1.00 64.56 91 LEU A O 1
ATOM 758 N N . ASP A 1 92 ? -15.523 -6.244 14.442 1.00 58.81 92 ASP A N 1
ATOM 759 C CA . ASP A 1 92 ? -16.678 -5.946 15.294 1.00 58.81 92 ASP A CA 1
ATOM 760 C C . ASP A 1 92 ? -17.784 -5.307 14.431 1.00 58.81 92 ASP A C 1
ATOM 762 O O . ASP A 1 92 ? -17.530 -4.372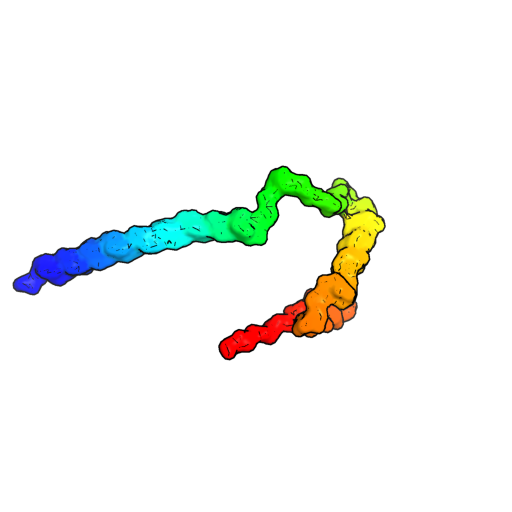 13.668 1.00 58.81 92 ASP A O 1
ATOM 766 N N . THR A 1 93 ? -18.990 -5.884 14.502 1.00 50.28 93 THR A N 1
ATOM 767 C CA . THR A 1 93 ? -20.198 -5.477 13.750 1.00 50.28 93 THR A CA 1
ATOM 768 C C . THR A 1 93 ? -21.019 -4.459 14.528 1.00 50.28 93 THR A C 1
ATOM 770 O O . THR A 1 93 ? -21.158 -4.649 15.758 1.00 50.28 93 THR A O 1
#

pLDDT: mean 71.29, std 9.4, range [50.28, 87.69]

Sequence (93 aa):
MPSFCLVLENNAVRWAVFPFVVSVIMLPMKAYITEDFPWIPTNKPISDNFTEFNTNTLAMYQIDYNRYTLPSNTKFYEDPIRKLQISQEILDT

Organism: NCBI:txid74557

Radius of gyration: 25.06 Å; chains: 1; bounding box: 76×34×43 Å

Foldseek 3Di:
DPVVVVVVVVVVVVVVVVVVVVVVVCVVVVVPVPDDDPPPDDPQDDDPDPVCCVPPRVVVVDVCPDPVNPDVPWDWDQDPVVRDIDTDDDDDD